Protein AF-A0A3C0SMV5-F1 (afdb_monomer)

Radius of gyration: 30.2 Å; Cα contacts (8 Å, |Δi|>4): 45; chains: 1; bounding box: 57×31×96 Å

Sequence (116 aa):
MDAAKLPVSPVSPNKKLNVLIGFFLGAMASIGLSFMIEFLDRTIKTEEDVERHLDMTVVGIILKQNSHNPKLITLQYPKSPISEAYRTLRTNIEFSSSDKEIQTIAVTSSNPGEGN

Secondary structure (DSSP, 8-state):
-PPPPPPSS--S--HHHHHHHHHHHHHHHHHHHHHHHHHH-----SHHHHHHHH--------PPP--SS---HHHH-TTSHHHHHHHHHHHHHHHH-SSS---------SSTTS--

Structure (mmCIF, N/CA/C/O backbone):
data_AF-A0A3C0SMV5-F1
#
_entry.id   AF-A0A3C0SMV5-F1
#
loop_
_atom_site.group_PDB
_atom_site.id
_atom_site.type_symbol
_atom_site.label_atom_id
_atom_site.label_alt_id
_atom_site.label_comp_id
_atom_site.label_asym_id
_atom_site.label_entity_id
_atom_site.label_seq_id
_atom_site.pdbx_PDB_ins_code
_atom_site.Cartn_x
_atom_site.Cartn_y
_atom_site.Cartn_z
_atom_site.occupancy
_atom_site.B_iso_or_equiv
_atom_site.auth_seq_id
_atom_site.auth_comp_id
_atom_site.auth_asym_id
_atom_site.auth_atom_id
_atom_site.pdbx_PDB_model_num
ATOM 1 N N . MET A 1 1 ? 31.260 -1.034 -72.536 1.00 52.50 1 MET A N 1
ATOM 2 C CA . MET A 1 1 ? 30.596 -1.809 -71.470 1.00 52.50 1 MET A CA 1
ATOM 3 C C . MET A 1 1 ? 31.455 -1.648 -70.228 1.00 52.50 1 MET A C 1
ATOM 5 O O . MET A 1 1 ? 32.460 -2.338 -70.125 1.00 52.50 1 MET A O 1
ATOM 9 N N . ASP A 1 2 ? 31.147 -0.678 -69.366 1.00 62.00 2 ASP A N 1
ATOM 10 C CA . ASP A 1 2 ? 31.863 -0.516 -68.093 1.00 62.00 2 ASP A CA 1
ATOM 11 C C . ASP A 1 2 ? 31.355 -1.548 -67.086 1.00 62.00 2 ASP A C 1
ATOM 13 O O . ASP A 1 2 ? 30.150 -1.683 -66.866 1.00 62.00 2 ASP A O 1
ATOM 17 N N . ALA A 1 3 ? 32.279 -2.313 -66.508 1.00 70.69 3 ALA A N 1
ATOM 18 C CA . ALA A 1 3 ? 31.966 -3.356 -65.543 1.00 70.69 3 ALA A CA 1
ATOM 19 C C . ALA A 1 3 ? 31.656 -2.751 -64.165 1.00 70.69 3 ALA A C 1
ATOM 21 O O . ALA A 1 3 ? 32.402 -1.914 -63.650 1.00 70.69 3 ALA A O 1
ATOM 22 N N . ALA A 1 4 ? 30.566 -3.208 -63.545 1.00 69.38 4 ALA A N 1
ATOM 23 C CA . ALA A 1 4 ? 30.179 -2.799 -62.202 1.00 69.38 4 ALA A CA 1
ATOM 24 C C . ALA A 1 4 ? 31.230 -3.250 -61.172 1.00 69.38 4 ALA A C 1
ATOM 26 O O . ALA A 1 4 ? 31.554 -4.435 -61.070 1.00 69.38 4 ALA A O 1
ATOM 27 N N . LYS A 1 5 ? 31.755 -2.304 -60.386 1.00 74.94 5 LYS A N 1
ATOM 28 C CA . LYS A 1 5 ? 32.638 -2.611 -59.254 1.00 74.94 5 LYS A CA 1
ATOM 29 C C . LYS A 1 5 ? 31.819 -3.193 -58.104 1.00 74.94 5 LYS A C 1
ATOM 31 O O . LYS A 1 5 ? 30.870 -2.566 -57.638 1.00 74.94 5 LYS A O 1
ATOM 36 N N . LEU A 1 6 ? 32.215 -4.376 -57.637 1.00 71.00 6 LEU A N 1
ATOM 37 C CA . LEU A 1 6 ? 31.622 -5.013 -56.464 1.00 71.00 6 LEU A CA 1
ATOM 38 C C . LEU A 1 6 ? 31.974 -4.221 -55.190 1.00 71.00 6 LEU A C 1
ATOM 40 O O . LEU A 1 6 ? 33.123 -3.793 -55.037 1.00 71.00 6 LEU A O 1
ATOM 44 N N . PRO A 1 7 ? 31.016 -4.022 -54.268 1.00 69.81 7 PRO A N 1
ATOM 45 C CA . PRO A 1 7 ? 31.278 -3.347 -53.006 1.00 69.81 7 PRO A CA 1
ATOM 46 C C . PRO A 1 7 ? 32.194 -4.207 -52.122 1.00 69.81 7 PRO A C 1
ATOM 48 O O . PRO A 1 7 ? 31.900 -5.364 -51.834 1.00 69.81 7 PRO A O 1
ATOM 51 N N . VAL A 1 8 ? 33.313 -3.625 -51.684 1.00 74.25 8 VAL A N 1
ATOM 52 C CA . VAL A 1 8 ? 34.348 -4.271 -50.847 1.00 74.25 8 VAL A CA 1
ATOM 53 C C . VAL A 1 8 ? 33.958 -4.402 -49.370 1.00 74.25 8 VAL A C 1
ATOM 55 O O . VAL A 1 8 ? 34.639 -5.084 -48.608 1.00 74.25 8 VAL A O 1
ATOM 58 N N . SER A 1 9 ? 32.854 -3.786 -48.952 1.00 68.31 9 SER A N 1
ATOM 59 C CA . SER A 1 9 ? 32.303 -3.925 -47.608 1.00 68.31 9 SER A CA 1
ATOM 60 C C . SER A 1 9 ? 30.770 -3.924 -47.640 1.00 68.31 9 SER A C 1
ATOM 62 O O . SER A 1 9 ? 30.168 -3.328 -48.539 1.00 68.31 9 SER A O 1
ATOM 64 N N . PRO A 1 10 ? 30.108 -4.604 -46.684 1.00 67.75 10 PRO A N 1
ATOM 65 C CA . PRO A 1 10 ? 28.652 -4.652 -46.638 1.00 67.75 10 PRO A CA 1
ATOM 66 C C . PRO A 1 10 ? 28.069 -3.254 -46.389 1.00 67.75 10 PRO A C 1
ATOM 68 O O . PRO A 1 10 ? 28.342 -2.641 -45.361 1.00 67.75 10 PRO A O 1
ATOM 71 N N . VAL A 1 11 ? 27.224 -2.773 -47.305 1.00 69.88 11 VAL A N 1
ATOM 72 C CA . VAL A 1 11 ? 26.485 -1.498 -47.174 1.00 69.88 11 VAL A CA 1
ATOM 73 C C . VAL A 1 11 ? 25.373 -1.587 -46.110 1.00 69.88 11 VAL A C 1
ATOM 75 O O . VAL A 1 11 ? 24.899 -0.571 -45.606 1.00 69.88 11 VAL A O 1
ATOM 78 N N . SER A 1 12 ? 24.977 -2.801 -45.712 1.00 65.38 12 SER A N 1
ATOM 79 C CA . SER A 1 12 ? 23.910 -3.058 -44.736 1.00 65.38 12 SER A CA 1
ATOM 80 C C . SER A 1 12 ? 24.097 -4.410 -44.024 1.00 65.38 12 SER A C 1
ATOM 82 O O . SER A 1 12 ? 24.578 -5.340 -44.673 1.00 65.38 12 SER A O 1
ATOM 84 N N . PRO A 1 13 ? 23.648 -4.609 -42.764 1.00 70.25 13 PRO A N 1
ATOM 85 C CA . PRO A 1 13 ? 23.134 -3.636 -41.798 1.00 70.25 13 PRO A CA 1
ATOM 86 C C . PRO A 1 13 ? 24.190 -3.197 -40.762 1.00 70.25 13 PRO A C 1
ATOM 88 O O . PRO A 1 13 ? 25.079 -3.964 -40.378 1.00 70.25 13 PRO A O 1
ATOM 91 N N . ASN A 1 14 ? 24.030 -1.985 -40.219 1.00 84.06 14 ASN A N 1
ATOM 92 C CA . ASN A 1 14 ? 24.837 -1.478 -39.106 1.00 84.06 14 ASN A CA 1
ATOM 93 C C . ASN A 1 14 ? 24.421 -2.143 -37.786 1.00 84.06 14 ASN A C 1
ATOM 95 O O . ASN A 1 14 ? 23.673 -1.577 -36.994 1.00 84.06 14 ASN A O 1
ATOM 99 N N . LYS A 1 15 ? 24.926 -3.356 -37.532 1.00 87.44 15 LYS A N 1
ATOM 100 C CA . LYS A 1 15 ? 24.559 -4.173 -36.358 1.00 87.44 15 LYS A CA 1
ATOM 101 C C . LYS A 1 15 ? 24.675 -3.410 -35.033 1.00 87.44 15 LYS A C 1
ATOM 103 O O . LYS A 1 15 ? 23.767 -3.489 -34.218 1.00 87.44 15 LYS A O 1
ATOM 108 N N . LYS A 1 16 ? 25.743 -2.624 -34.840 1.00 89.19 16 LYS A N 1
ATOM 109 C CA . LYS A 1 16 ? 25.937 -1.794 -33.635 1.00 89.19 16 LYS A CA 1
ATOM 110 C C . LYS A 1 16 ? 24.821 -0.762 -33.455 1.00 89.19 16 LYS A C 1
ATOM 112 O O . LYS A 1 16 ? 24.309 -0.611 -32.354 1.00 89.19 16 LYS A O 1
ATOM 117 N N . LEU A 1 17 ? 24.432 -0.092 -34.541 1.00 90.31 17 LEU A N 1
ATOM 118 C CA . LEU A 1 17 ? 23.359 0.899 -34.527 1.00 90.31 17 LEU A CA 1
ATOM 119 C C . LEU A 1 17 ? 22.010 0.236 -34.233 1.00 90.31 17 LEU A C 1
ATOM 121 O O . LEU A 1 17 ? 21.274 0.715 -33.382 1.00 90.31 17 LEU A O 1
ATOM 125 N N . ASN A 1 18 ? 21.719 -0.901 -34.865 1.00 92.50 18 ASN A N 1
ATOM 126 C CA . ASN A 1 18 ? 20.469 -1.628 -34.637 1.00 92.50 18 ASN A CA 1
ATOM 127 C C . ASN A 1 18 ? 20.361 -2.147 -33.196 1.00 92.50 18 ASN A C 1
ATOM 129 O O . ASN A 1 18 ? 19.294 -2.065 -32.597 1.00 92.50 18 ASN A O 1
ATOM 133 N N . VAL A 1 19 ? 21.465 -2.642 -32.627 1.00 95.62 19 VAL A N 1
ATOM 134 C CA . VAL A 1 19 ? 21.526 -3.056 -31.216 1.00 95.62 19 VAL A CA 1
ATOM 135 C C . VAL A 1 19 ? 21.300 -1.860 -30.291 1.00 95.62 19 VAL A C 1
ATOM 137 O O . VAL A 1 19 ? 20.526 -1.969 -29.345 1.00 95.62 19 VAL A O 1
ATOM 140 N N . LEU A 1 20 ? 21.917 -0.711 -30.582 1.00 96.94 20 LEU A N 1
ATOM 141 C CA . LEU A 1 20 ? 21.747 0.503 -29.783 1.00 96.94 20 LEU A CA 1
ATOM 142 C C . LEU A 1 20 ? 20.299 1.014 -29.830 1.00 96.94 20 LEU A C 1
ATOM 144 O O . LEU A 1 20 ? 19.720 1.325 -28.794 1.00 96.94 20 LEU A O 1
ATOM 148 N N . ILE A 1 21 ? 19.693 1.036 -31.019 1.00 95.88 21 ILE A N 1
ATOM 149 C CA . ILE A 1 21 ? 18.285 1.402 -31.208 1.00 95.88 21 ILE A CA 1
ATOM 150 C C . ILE A 1 21 ? 17.376 0.442 -30.435 1.00 95.88 21 ILE A C 1
ATOM 152 O O . ILE A 1 21 ? 16.498 0.894 -29.705 1.00 95.88 21 ILE A O 1
ATOM 156 N N . GLY A 1 22 ? 17.607 -0.869 -30.543 1.00 96.94 22 GLY A N 1
ATOM 157 C CA . GLY A 1 22 ? 16.837 -1.873 -29.809 1.00 96.94 22 GLY A CA 1
ATOM 158 C C . GLY A 1 22 ? 16.941 -1.707 -28.292 1.00 96.94 22 GLY A C 1
ATOM 159 O O . GLY A 1 22 ? 15.931 -1.801 -27.600 1.00 96.94 22 GLY A O 1
ATOM 160 N N . PHE A 1 23 ? 18.134 -1.392 -27.779 1.00 97.56 23 PHE A N 1
ATOM 161 C CA . PHE A 1 23 ? 18.350 -1.131 -26.356 1.00 97.56 23 PHE A CA 1
ATOM 162 C C . PHE A 1 23 ? 17.524 0.063 -25.862 1.00 97.56 23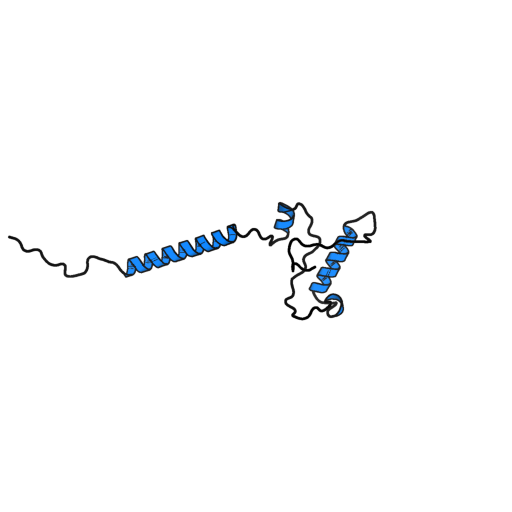 PHE A C 1
ATOM 164 O O . PHE A 1 23 ? 16.776 -0.068 -24.894 1.00 97.56 23 PHE A O 1
ATOM 171 N N . PHE A 1 24 ? 17.607 1.209 -26.544 1.00 98.12 24 PHE A N 1
ATOM 172 C CA . PHE A 1 24 ? 16.869 2.405 -26.134 1.00 98.12 24 PHE A CA 1
ATOM 173 C C . PHE A 1 24 ? 15.357 2.249 -26.299 1.00 98.12 24 PHE A C 1
ATOM 175 O O . PHE A 1 24 ? 14.613 2.628 -25.398 1.00 98.12 24 PHE A O 1
ATOM 182 N N . LEU A 1 25 ? 14.894 1.641 -27.396 1.00 97.94 25 LEU A N 1
ATOM 183 C CA . LEU A 1 25 ? 13.471 1.353 -27.592 1.00 97.94 25 LEU A CA 1
ATOM 184 C C . LEU A 1 25 ? 12.932 0.412 -26.511 1.00 97.94 25 LEU A C 1
ATOM 186 O O . LEU A 1 25 ? 11.864 0.668 -25.962 1.00 97.94 25 LEU A O 1
ATOM 190 N N . GLY A 1 26 ? 13.680 -0.639 -26.166 1.00 98.00 26 GLY A N 1
ATOM 191 C CA . GLY A 1 26 ? 13.311 -1.554 -25.089 1.00 98.00 26 GLY A CA 1
ATOM 192 C C . GLY A 1 26 ? 13.256 -0.861 -23.727 1.00 98.00 26 GLY A C 1
ATOM 193 O O . GLY A 1 26 ? 12.300 -1.055 -22.981 1.00 98.00 26 GLY A O 1
ATOM 194 N N . ALA A 1 27 ? 14.233 -0.003 -23.418 1.00 98.25 27 ALA A N 1
ATOM 195 C CA . ALA A 1 27 ? 14.245 0.767 -22.176 1.00 98.25 27 ALA A CA 1
ATOM 196 C C . ALA A 1 27 ? 13.054 1.734 -22.090 1.00 98.25 27 ALA A C 1
ATOM 198 O O . ALA A 1 27 ? 12.357 1.759 -21.077 1.00 98.25 27 ALA A O 1
ATOM 199 N N . MET A 1 28 ? 12.772 2.479 -23.164 1.00 98.12 28 MET A N 1
ATOM 200 C CA . MET A 1 28 ? 11.616 3.379 -23.226 1.00 98.12 28 MET A CA 1
ATOM 201 C C . MET A 1 28 ? 10.295 2.618 -23.080 1.00 98.12 28 MET A C 1
ATOM 203 O O . MET A 1 28 ? 9.432 3.040 -22.313 1.00 98.12 28 MET A O 1
ATOM 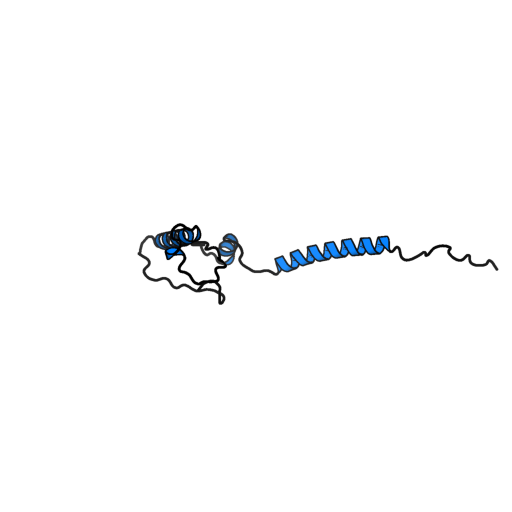207 N N . ALA A 1 29 ? 10.150 1.481 -23.767 1.00 97.75 29 ALA A N 1
ATOM 208 C CA . ALA A 1 29 ? 8.964 0.639 -23.659 1.00 97.75 29 ALA A CA 1
ATOM 209 C C . ALA A 1 29 ? 8.794 0.066 -22.244 1.00 97.75 29 ALA A C 1
ATOM 211 O O . ALA A 1 29 ? 7.682 0.062 -21.728 1.00 97.75 29 ALA A O 1
ATOM 212 N N . SER A 1 30 ? 9.881 -0.364 -21.595 1.00 97.75 30 SER A N 1
ATOM 213 C CA . SER A 1 30 ? 9.863 -0.884 -20.221 1.00 97.75 30 SER A CA 1
ATOM 214 C C . SER A 1 30 ? 9.421 0.176 -19.211 1.00 97.75 30 SER A C 1
ATOM 216 O O . SER A 1 30 ? 8.507 -0.060 -18.424 1.00 97.75 30 SER A O 1
ATOM 218 N N . ILE A 1 31 ? 10.003 1.378 -19.283 1.00 97.62 31 ILE A N 1
ATOM 219 C CA . ILE A 1 31 ? 9.612 2.509 -18.430 1.00 97.62 31 ILE A CA 1
ATOM 220 C C . ILE A 1 31 ? 8.135 2.851 -18.657 1.00 97.62 31 ILE A C 1
ATOM 222 O O . ILE A 1 31 ? 7.370 2.950 -17.699 1.00 97.62 31 ILE A O 1
ATOM 226 N N . GLY A 1 32 ? 7.718 2.971 -19.922 1.00 97.00 32 GLY A N 1
ATOM 227 C CA . GLY A 1 32 ? 6.326 3.242 -20.276 1.00 97.00 32 GLY A CA 1
ATOM 228 C C . GLY A 1 32 ? 5.365 2.176 -19.750 1.00 97.00 32 GLY A C 1
ATOM 229 O O . GLY A 1 32 ? 4.318 2.512 -19.204 1.00 97.00 32 GLY A O 1
ATOM 230 N N . LEU A 1 33 ? 5.733 0.897 -19.852 1.00 96.75 33 LEU A N 1
ATOM 231 C CA . LEU A 1 33 ? 4.920 -0.208 -19.356 1.00 96.75 33 LEU A CA 1
ATOM 232 C C . LEU A 1 33 ? 4.839 -0.220 -17.824 1.00 96.75 33 LEU A C 1
ATOM 234 O O . LEU A 1 33 ? 3.768 -0.483 -17.289 1.00 96.75 33 LEU A O 1
ATOM 238 N N . SER A 1 34 ? 5.925 0.111 -17.120 1.00 95.88 34 SER A N 1
ATOM 239 C CA . SER A 1 34 ? 5.922 0.228 -15.656 1.00 95.88 34 SER A CA 1
ATOM 240 C C . SER A 1 34 ? 4.927 1.289 -15.188 1.00 95.88 34 SER A C 1
ATOM 242 O O . SER A 1 34 ? 4.128 1.024 -14.296 1.00 95.88 34 SER A O 1
ATOM 244 N N . PHE A 1 35 ? 4.933 2.467 -15.821 1.00 94.56 35 PHE A N 1
ATOM 245 C CA . PHE A 1 35 ? 3.961 3.519 -15.519 1.00 94.56 35 PHE A CA 1
ATOM 246 C C . PHE A 1 35 ? 2.540 3.141 -15.936 1.00 94.56 35 PHE A C 1
ATOM 248 O O . PHE A 1 35 ? 1.598 3.475 -15.229 1.00 94.56 35 PHE A O 1
ATOM 255 N N . MET A 1 36 ? 2.368 2.434 -17.056 1.00 94.12 36 MET A N 1
ATOM 256 C CA . MET A 1 36 ? 1.058 1.942 -17.486 1.00 94.12 36 MET A CA 1
ATOM 257 C C . MET A 1 36 ? 0.466 0.980 -16.451 1.00 94.12 36 MET A C 1
ATOM 259 O O . MET A 1 36 ? -0.685 1.137 -16.066 1.00 94.12 36 MET A O 1
ATOM 263 N N . ILE A 1 37 ? 1.249 0.009 -15.973 1.00 92.25 37 ILE A N 1
ATOM 264 C CA . ILE A 1 37 ? 0.807 -0.930 -14.936 1.00 92.25 37 ILE A CA 1
ATOM 265 C C . ILE A 1 37 ? 0.448 -0.176 -13.652 1.00 92.25 37 ILE A C 1
ATOM 267 O O . ILE A 1 37 ? -0.620 -0.425 -13.103 1.00 92.25 37 ILE A O 1
ATOM 271 N N . GLU A 1 38 ? 1.279 0.776 -13.219 1.00 85.31 38 GLU A N 1
ATOM 272 C CA . GLU A 1 38 ? 0.985 1.600 -12.038 1.00 85.31 38 GLU A CA 1
ATOM 273 C C . GLU A 1 38 ? -0.289 2.442 -12.226 1.00 85.31 38 GLU A C 1
ATOM 275 O O . GLU A 1 38 ? -1.087 2.559 -11.308 1.00 85.31 38 GLU A O 1
ATOM 280 N N . PHE A 1 39 ? -0.540 2.980 -13.423 1.00 84.38 39 PHE A N 1
ATOM 281 C CA . PHE A 1 39 ? -1.769 3.724 -13.723 1.00 84.38 39 PHE A CA 1
ATOM 282 C C . PHE A 1 39 ? -3.024 2.837 -13.716 1.00 84.38 39 PHE A C 1
ATOM 284 O O . PHE A 1 39 ? -4.121 3.304 -13.406 1.00 84.38 39 PHE A O 1
ATOM 291 N N . LEU A 1 40 ? -2.885 1.559 -14.082 1.00 86.38 40 LEU A N 1
ATOM 292 C CA . LEU A 1 40 ? -3.977 0.586 -14.020 1.00 86.38 40 LEU A CA 1
ATOM 293 C C . LEU A 1 40 ? -4.221 0.066 -12.594 1.00 86.38 40 LEU A C 1
ATOM 295 O O . LEU A 1 40 ? -5.280 -0.516 -12.346 1.00 86.38 40 LEU A O 1
ATOM 299 N N . ASP A 1 41 ? -3.287 0.276 -11.666 1.00 77.88 41 ASP A N 1
ATOM 300 C CA . ASP A 1 41 ? -3.431 -0.107 -10.267 1.00 77.88 41 ASP A CA 1
ATOM 301 C C . ASP A 1 41 ? -4.353 0.881 -9.531 1.00 77.88 41 ASP A C 1
ATOM 303 O O . ASP A 1 41 ? -4.017 2.039 -9.296 1.00 77.88 41 ASP A O 1
ATOM 307 N N . ARG A 1 42 ? -5.554 0.415 -9.171 1.00 68.44 42 ARG A N 1
ATOM 308 C CA . ARG A 1 42 ? -6.567 1.175 -8.414 1.00 68.44 42 ARG A CA 1
ATOM 309 C C . ARG A 1 42 ? -6.612 0.768 -6.941 1.00 68.44 42 ARG A C 1
ATOM 311 O O . ARG A 1 42 ? -7.675 0.791 -6.325 1.00 68.44 42 ARG A O 1
ATOM 318 N N . THR A 1 43 ? -5.494 0.320 -6.387 1.00 72.88 43 THR A N 1
ATOM 319 C CA . THR A 1 43 ? -5.418 -0.025 -4.966 1.00 72.88 43 THR A CA 1
ATOM 320 C C . THR A 1 43 ? -5.299 1.249 -4.127 1.00 72.88 43 THR A C 1
ATOM 322 O O . THR A 1 43 ? -4.511 2.133 -4.451 1.00 72.88 43 THR A O 1
ATOM 325 N N . ILE A 1 44 ? -6.057 1.339 -3.032 1.00 70.25 44 ILE A N 1
ATOM 326 C CA . ILE A 1 44 ? -5.886 2.387 -2.016 1.00 70.25 44 ILE A CA 1
ATOM 327 C C . ILE A 1 44 ? -4.611 2.060 -1.235 1.00 70.25 44 ILE A C 1
ATOM 329 O O . ILE A 1 44 ? -4.551 1.033 -0.557 1.00 70.25 44 ILE A O 1
ATOM 333 N N . LYS A 1 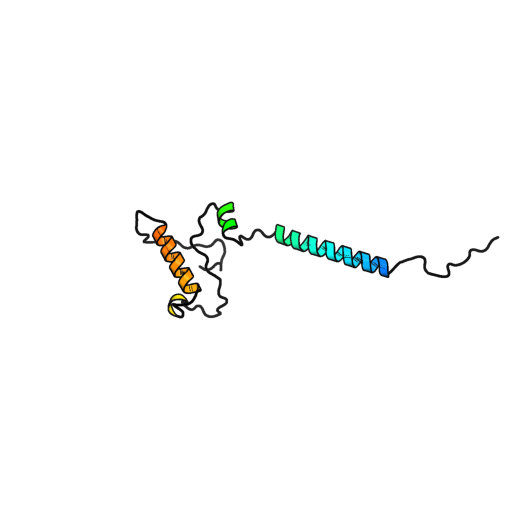45 ? -3.575 2.894 -1.363 1.00 71.06 45 LYS A N 1
ATOM 334 C CA . LYS A 1 45 ? -2.254 2.634 -0.762 1.00 71.06 45 LYS A CA 1
ATOM 335 C C . LYS A 1 45 ? -1.949 3.567 0.408 1.00 71.06 45 LYS A C 1
ATOM 337 O O . LYS A 1 45 ? -1.082 3.244 1.219 1.00 71.06 45 LYS A O 1
ATOM 342 N N . THR A 1 46 ? -2.640 4.702 0.491 1.00 73.44 46 THR A N 1
ATOM 343 C CA . THR A 1 46 ? -2.380 5.763 1.473 1.00 73.44 46 THR A CA 1
ATOM 344 C C . THR A 1 46 ? -3.649 6.201 2.207 1.00 73.44 46 THR A C 1
ATOM 346 O O . THR A 1 46 ? -4.762 5.934 1.751 1.00 73.44 46 THR A O 1
ATOM 349 N N . GLU A 1 47 ? -3.488 6.865 3.355 1.00 70.00 47 GLU A N 1
ATOM 350 C CA . GLU A 1 47 ? -4.611 7.452 4.103 1.00 70.00 47 GLU A CA 1
ATOM 351 C C . GLU A 1 47 ? -5.324 8.513 3.260 1.00 70.00 47 GLU A C 1
ATOM 353 O O . GLU A 1 47 ? -6.552 8.533 3.192 1.00 70.00 47 GLU A O 1
ATOM 358 N N . GLU A 1 48 ? -4.564 9.327 2.523 1.00 71.44 48 GLU A N 1
ATOM 359 C CA . GLU A 1 48 ? -5.125 10.341 1.637 1.00 71.44 48 GLU A CA 1
ATOM 360 C C . GLU A 1 48 ? -5.971 9.742 0.505 1.00 71.44 48 GLU A C 1
ATOM 362 O O . GLU A 1 48 ? -6.910 10.389 0.038 1.00 71.44 48 GLU A O 1
ATOM 367 N N . ASP A 1 49 ? -5.664 8.521 0.052 1.00 73.31 49 ASP A N 1
ATOM 368 C CA . ASP A 1 49 ? -6.479 7.825 -0.948 1.00 73.31 49 ASP A CA 1
ATOM 369 C C . ASP A 1 49 ? -7.846 7.423 -0.374 1.00 73.31 49 ASP A C 1
ATOM 371 O O . ASP A 1 49 ? -8.842 7.505 -1.097 1.00 73.31 49 ASP A O 1
ATOM 375 N N . VAL A 1 50 ? -7.909 7.028 0.907 1.00 78.00 50 VAL A N 1
ATOM 376 C CA . VAL A 1 50 ? -9.168 6.730 1.618 1.00 78.00 50 VAL A CA 1
ATOM 377 C C . VAL A 1 50 ? -10.006 7.996 1.722 1.00 78.00 50 VAL A C 1
ATOM 379 O O . VAL A 1 50 ? -11.160 8.002 1.298 1.00 78.00 50 VAL A O 1
ATOM 382 N N . GLU A 1 51 ? -9.421 9.083 2.222 1.00 76.38 51 GLU A N 1
ATOM 383 C CA . GLU A 1 51 ? -10.147 10.337 2.429 1.00 76.38 51 GLU A CA 1
ATOM 384 C C . GLU A 1 51 ? -10.679 10.911 1.110 1.00 76.38 51 GLU A C 1
ATOM 386 O O . GLU A 1 51 ? -11.852 11.263 1.017 1.00 76.38 51 GLU A O 1
ATOM 391 N N . ARG A 1 52 ? -9.863 10.939 0.046 1.00 74.25 52 ARG A N 1
ATOM 392 C CA . ARG A 1 52 ? -10.272 11.527 -1.243 1.00 74.25 52 ARG A CA 1
ATOM 393 C C . ARG A 1 52 ? -11.342 10.734 -1.985 1.00 74.25 52 ARG A C 1
ATOM 395 O O . ARG A 1 52 ? -12.111 11.338 -2.730 1.00 74.25 52 ARG A O 1
ATOM 402 N N . HIS A 1 53 ? -11.356 9.407 -1.859 1.00 78.06 53 HIS A N 1
ATOM 403 C CA . HIS A 1 53 ? -12.269 8.559 -2.634 1.00 78.06 53 HIS A CA 1
ATOM 404 C C . HIS A 1 53 ? -13.497 8.108 -1.845 1.00 78.06 53 HIS A C 1
ATOM 406 O O . HIS A 1 53 ? -14.515 7.795 -2.461 1.00 78.06 53 HIS A O 1
ATOM 412 N N . LEU A 1 54 ? -13.403 8.048 -0.515 1.00 80.25 54 LEU A N 1
ATOM 413 C CA . LEU A 1 54 ? -14.452 7.504 0.346 1.00 80.25 54 LEU A CA 1
ATOM 414 C C . LEU A 1 54 ? -15.044 8.541 1.307 1.00 80.25 54 LEU A C 1
ATOM 416 O O . LEU A 1 54 ? -16.082 8.251 1.890 1.00 80.25 54 LEU A O 1
ATOM 420 N N . ASP A 1 55 ? -14.435 9.726 1.455 1.00 78.94 55 ASP A N 1
ATOM 421 C CA . ASP A 1 55 ? -14.862 10.776 2.402 1.00 78.94 55 ASP A CA 1
ATOM 422 C C . ASP A 1 55 ? -14.979 10.252 3.849 1.00 78.94 55 ASP A C 1
ATOM 424 O O . ASP A 1 55 ? -15.832 10.651 4.641 1.00 78.94 55 ASP A O 1
ATOM 428 N N . MET A 1 56 ? -14.127 9.279 4.186 1.00 80.00 56 MET A N 1
ATOM 429 C CA . MET A 1 56 ? -14.092 8.615 5.486 1.00 80.00 56 MET A CA 1
ATOM 430 C C . MET A 1 56 ? -12.822 8.991 6.238 1.00 80.00 56 MET A C 1
ATOM 432 O O . MET A 1 56 ? -11.727 8.943 5.682 1.00 80.00 56 MET A O 1
ATOM 436 N N . THR A 1 57 ? -12.961 9.283 7.530 1.00 78.62 57 THR A N 1
ATOM 437 C CA . THR A 1 57 ? -11.817 9.492 8.421 1.00 78.62 57 THR A CA 1
ATOM 438 C C . THR A 1 57 ? -11.121 8.169 8.716 1.00 78.62 57 THR A C 1
ATOM 440 O O . THR A 1 57 ? -11.749 7.200 9.156 1.00 78.62 57 THR A O 1
ATOM 443 N N . VAL A 1 58 ? -9.803 8.137 8.538 1.00 82.38 58 VAL A N 1
ATOM 444 C CA . VAL A 1 58 ? -8.986 6.995 8.949 1.00 82.38 58 VAL A CA 1
ATOM 445 C C . VAL A 1 58 ? -8.860 6.990 10.474 1.00 82.38 58 VAL A C 1
ATOM 447 O O . VAL A 1 58 ? -8.268 7.881 11.075 1.00 82.38 58 VAL A O 1
ATOM 450 N N . VAL A 1 59 ? -9.422 5.967 11.124 1.00 84.38 59 VAL A N 1
ATOM 451 C CA . VAL A 1 59 ? -9.383 5.824 12.595 1.00 84.38 59 VAL A CA 1
ATOM 452 C C . VAL A 1 59 ? -8.103 5.151 13.109 1.00 84.38 59 VAL A C 1
ATOM 454 O O . VAL A 1 59 ? -7.817 5.202 14.307 1.00 84.38 59 VAL A O 1
ATOM 457 N N . GLY A 1 60 ? -7.308 4.546 12.223 1.00 83.88 60 GLY A N 1
ATOM 458 C CA . GLY A 1 60 ? -5.975 4.031 12.535 1.00 83.88 60 GLY A CA 1
ATOM 459 C C . GLY A 1 60 ? -5.383 3.137 11.442 1.00 83.88 60 GLY A C 1
ATOM 460 O O . GLY A 1 60 ? -6.114 2.498 10.689 1.00 83.88 60 GLY A O 1
ATOM 461 N N . ILE A 1 61 ? -4.049 3.051 11.402 1.00 84.69 61 ILE A N 1
ATOM 462 C CA . ILE A 1 61 ? -3.291 2.125 10.545 1.00 84.69 61 ILE A CA 1
ATOM 463 C C . ILE A 1 61 ? -2.746 0.975 11.389 1.00 84.69 61 ILE A C 1
ATOM 465 O O . ILE A 1 61 ? -2.070 1.192 12.396 1.00 84.69 61 ILE A O 1
ATOM 469 N N . ILE A 1 62 ? -2.949 -0.259 10.925 1.00 85.75 62 ILE A N 1
ATOM 470 C CA . ILE A 1 62 ? -2.333 -1.452 11.510 1.00 85.75 62 ILE A CA 1
ATOM 471 C C . ILE A 1 62 ? -1.427 -2.100 10.463 1.00 85.75 62 ILE A C 1
ATOM 473 O O . ILE A 1 62 ? -1.878 -2.544 9.410 1.00 85.75 62 ILE A O 1
ATOM 477 N N . LEU A 1 63 ? -0.129 -2.177 10.760 1.00 78.69 63 LEU A N 1
ATOM 478 C CA . LEU A 1 63 ? 0.839 -2.814 9.871 1.00 78.69 63 LEU A CA 1
ATOM 479 C C . LEU A 1 63 ? 0.631 -4.332 9.844 1.00 78.69 63 LEU A C 1
ATOM 481 O O . LEU A 1 63 ? 0.616 -4.994 10.886 1.00 78.69 63 LEU A O 1
ATOM 485 N N . LYS A 1 64 ? 0.532 -4.898 8.637 1.00 75.50 64 LYS A N 1
ATOM 486 C CA . LYS A 1 64 ? 0.435 -6.346 8.446 1.00 75.50 64 LYS A CA 1
ATOM 487 C C . LYS A 1 64 ? 1.731 -7.023 8.889 1.00 75.50 64 LYS A C 1
ATOM 489 O O . LYS A 1 64 ? 2.793 -6.808 8.307 1.00 75.50 64 LYS A O 1
ATOM 494 N N . GLN A 1 65 ? 1.635 -7.888 9.894 1.00 70.56 65 GLN A N 1
ATOM 495 C CA . GLN A 1 65 ? 2.751 -8.718 10.330 1.00 70.56 65 GLN A CA 1
ATOM 496 C C . GLN A 1 65 ? 2.681 -10.086 9.648 1.00 70.56 65 GLN A C 1
ATOM 498 O O . GLN A 1 65 ? 1.713 -10.825 9.816 1.00 70.56 65 GLN A O 1
ATOM 503 N N . ASN A 1 66 ? 3.746 -10.466 8.939 1.00 64.62 66 ASN A N 1
ATOM 504 C CA . ASN A 1 66 ? 3.908 -11.810 8.377 1.00 64.62 66 ASN A CA 1
ATOM 505 C C . ASN A 1 66 ? 4.303 -12.812 9.478 1.00 64.62 66 ASN A C 1
ATOM 507 O O . ASN A 1 66 ? 5.402 -13.361 9.484 1.00 64.62 66 ASN A O 1
ATOM 511 N N . SER A 1 67 ? 3.423 -13.019 10.457 1.00 61.84 67 SER A N 1
ATOM 512 C CA . SER A 1 67 ? 3.591 -14.052 11.479 1.00 61.84 67 SER A CA 1
ATOM 513 C C . SER A 1 67 ? 2.794 -15.288 11.078 1.00 61.84 67 SER A C 1
ATOM 515 O O . SER A 1 67 ? 1.574 -15.234 10.978 1.00 61.84 67 SER A O 1
ATOM 517 N N . HIS A 1 68 ? 3.474 -16.423 10.900 1.00 58.19 68 HIS A N 1
ATOM 518 C CA . HIS A 1 68 ? 2.853 -17.719 10.575 1.00 58.19 68 HIS A CA 1
ATOM 519 C C . HIS A 1 68 ? 2.062 -18.341 11.741 1.00 58.19 68 HIS A C 1
ATOM 521 O O . HIS A 1 68 ? 1.549 -19.447 11.620 1.00 58.19 68 HIS A O 1
ATOM 527 N N . ASN A 1 69 ? 1.974 -17.655 12.883 1.00 58.69 69 ASN A N 1
ATOM 528 C CA . ASN A 1 69 ? 1.193 -18.096 14.029 1.00 58.69 69 ASN A CA 1
ATOM 529 C C . ASN A 1 69 ? 0.161 -17.019 14.390 1.00 58.69 69 ASN A C 1
ATOM 531 O O . ASN A 1 69 ? 0.582 -15.902 14.722 1.00 58.69 69 ASN A O 1
ATOM 535 N N . PRO A 1 70 ? -1.151 -17.339 14.375 1.00 58.78 70 PRO A N 1
ATOM 536 C CA . PRO A 1 70 ? -2.205 -16.435 14.815 1.00 58.78 70 PRO A CA 1
ATOM 537 C C . PRO A 1 70 ? -2.101 -16.294 16.332 1.00 58.78 70 PRO A C 1
ATOM 539 O O . PRO A 1 70 ? -2.617 -17.092 17.112 1.00 58.78 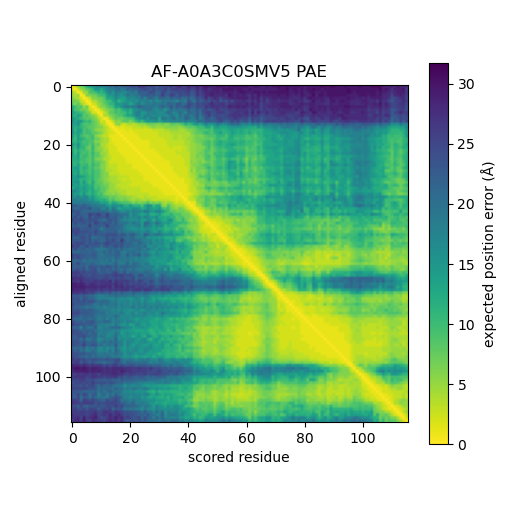70 PRO A O 1
ATOM 542 N N . LYS A 1 71 ? -1.323 -15.310 16.762 1.00 67.25 71 LYS A N 1
ATOM 543 C CA . LYS A 1 71 ? -1.059 -15.021 18.165 1.00 67.25 71 LYS A CA 1
ATOM 544 C C . LYS A 1 71 ? -1.686 -13.681 18.488 1.00 67.25 71 LYS A C 1
ATOM 546 O O . LYS A 1 71 ? -1.485 -12.719 17.751 1.00 67.25 71 LYS A O 1
ATOM 551 N N . LEU A 1 72 ? -2.415 -13.617 19.601 1.00 81.19 72 LEU A N 1
ATOM 552 C CA . LEU A 1 72 ? -2.990 -12.372 20.099 1.00 81.19 72 LEU A CA 1
ATOM 553 C C . LEU A 1 72 ? -1.847 -11.422 20.493 1.00 81.19 72 LEU A C 1
ATOM 555 O O . LEU A 1 72 ? -1.266 -11.538 21.575 1.00 81.19 72 LEU A O 1
ATOM 559 N N . ILE A 1 73 ? -1.471 -10.537 19.566 1.00 80.94 73 ILE A N 1
ATOM 560 C CA . ILE A 1 73 ? -0.251 -9.723 19.645 1.00 80.94 73 ILE A CA 1
ATOM 561 C C . ILE A 1 73 ? -0.269 -8.787 20.853 1.00 80.94 73 ILE A C 1
ATOM 563 O O . ILE A 1 73 ? 0.746 -8.642 21.530 1.00 80.94 73 ILE A O 1
ATOM 567 N N . THR A 1 74 ? -1.442 -8.246 21.177 1.00 82.69 74 THR A N 1
ATOM 568 C CA . THR A 1 74 ? -1.669 -7.355 22.320 1.00 82.69 74 THR A CA 1
ATOM 569 C C . THR A 1 74 ? -1.443 -8.045 23.661 1.00 82.69 74 THR A C 1
ATOM 571 O O . THR A 1 74 ? -1.041 -7.389 24.619 1.00 82.69 74 THR A O 1
ATOM 574 N N . LEU A 1 75 ? -1.642 -9.366 23.726 1.00 84.38 75 LEU A N 1
ATOM 575 C CA . LEU A 1 75 ? -1.406 -10.165 24.926 1.00 84.38 75 LEU A CA 1
ATOM 576 C C . LEU A 1 75 ? 0.038 -10.675 25.004 1.00 84.38 75 LEU A C 1
ATOM 578 O O . LEU A 1 75 ? 0.645 -10.638 26.070 1.00 84.38 75 LEU A O 1
ATOM 582 N N . GLN A 1 76 ? 0.597 -11.156 23.890 1.00 83.50 76 GLN A N 1
ATOM 583 C CA . GLN A 1 76 ? 1.943 -11.748 23.887 1.00 83.50 76 GLN A CA 1
ATOM 584 C C . GLN A 1 76 ? 3.062 -10.708 23.865 1.00 83.50 76 GLN A C 1
ATOM 586 O O . GLN A 1 76 ? 4.111 -10.922 24.468 1.00 83.50 76 GLN A O 1
ATOM 591 N N . TYR A 1 77 ? 2.846 -9.581 23.188 1.00 84.94 77 TYR A N 1
ATOM 592 C CA . TYR A 1 77 ? 3.837 -8.520 23.025 1.00 84.94 77 TYR A CA 1
ATOM 593 C C . TYR A 1 77 ? 3.224 -7.154 23.349 1.00 84.94 77 TYR A C 1
ATOM 595 O O . TYR A 1 77 ? 3.200 -6.269 22.491 1.00 84.94 77 TYR A O 1
ATOM 603 N N . PRO A 1 78 ? 2.773 -6.933 24.597 1.00 87.19 78 PRO A N 1
ATOM 604 C CA . PRO A 1 78 ? 1.991 -5.758 24.984 1.00 87.19 78 PRO A CA 1
ATOM 605 C C . PRO A 1 78 ? 2.728 -4.423 24.834 1.00 87.19 78 PRO A C 1
ATOM 607 O O . PRO A 1 78 ? 2.080 -3.387 24.900 1.00 87.19 78 PRO A O 1
ATOM 610 N N . LYS A 1 79 ? 4.056 -4.425 24.668 1.00 88.81 79 LYS A N 1
ATOM 611 C CA . LYS A 1 79 ? 4.886 -3.226 24.442 1.00 88.81 79 LYS A CA 1
ATOM 612 C C . LYS A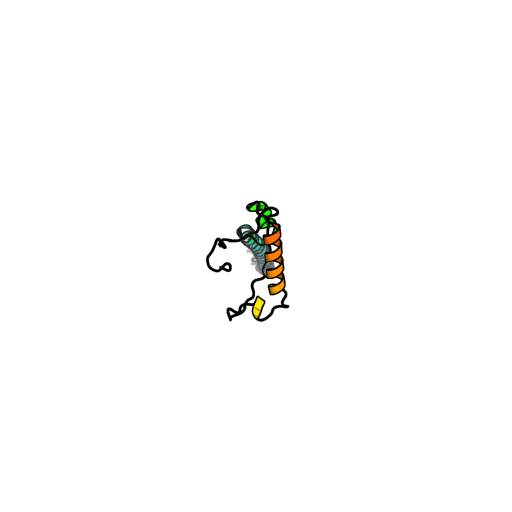 1 79 ? 5.354 -3.079 22.986 1.00 88.81 79 LYS A C 1
ATOM 614 O O . LYS A 1 79 ? 6.257 -2.300 22.705 1.00 88.81 79 LYS A O 1
ATOM 619 N N . SER A 1 80 ? 4.820 -3.887 22.070 1.00 89.25 80 SER A N 1
ATOM 620 C CA . SER A 1 80 ? 5.176 -3.807 20.650 1.00 89.25 80 SER A CA 1
ATOM 621 C C . SER A 1 80 ? 4.525 -2.591 19.976 1.00 89.25 80 SER A C 1
ATOM 623 O O . SER A 1 80 ? 3.419 -2.212 20.366 1.00 89.25 80 SER A O 1
ATOM 625 N N . PRO A 1 81 ? 5.131 -2.041 18.906 1.00 88.31 81 PRO A N 1
ATOM 626 C CA . PRO A 1 81 ? 4.525 -0.957 18.127 1.00 88.31 81 PRO A CA 1
ATOM 627 C C . PRO A 1 81 ? 3.124 -1.290 17.594 1.00 88.31 81 PRO A C 1
ATOM 629 O O . PRO A 1 81 ? 2.246 -0.438 17.578 1.00 88.31 81 PRO A O 1
ATOM 632 N N . ILE A 1 82 ? 2.881 -2.550 17.219 1.00 87.25 82 ILE A N 1
ATOM 633 C CA . ILE A 1 82 ? 1.563 -3.006 16.748 1.00 87.25 82 ILE A CA 1
ATOM 634 C C . ILE A 1 82 ? 0.531 -2.960 17.883 1.00 87.25 82 ILE A C 1
ATOM 636 O O . ILE A 1 82 ? -0.612 -2.578 17.661 1.00 87.25 82 ILE A O 1
ATOM 640 N N . SER A 1 83 ? 0.922 -3.316 19.110 1.00 89.44 83 SER A N 1
ATOM 641 C CA . SER A 1 83 ? 0.017 -3.222 20.265 1.00 89.44 83 SER A CA 1
ATOM 642 C C . SER A 1 83 ? -0.326 -1.776 20.609 1.00 89.44 83 SER A C 1
ATOM 644 O O . SER A 1 83 ? -1.466 -1.505 20.975 1.00 89.44 83 SER A O 1
ATOM 646 N N . GLU A 1 84 ? 0.622 -0.852 20.441 1.00 90.06 84 GLU A N 1
ATOM 647 C CA . GLU A 1 84 ? 0.340 0.582 20.546 1.00 90.06 84 GLU A CA 1
ATOM 648 C C . GLU A 1 84 ? -0.614 1.054 19.446 1.00 90.06 84 GLU A C 1
ATOM 650 O O . GLU A 1 84 ? -1.560 1.769 19.749 1.00 90.06 84 GLU A O 1
ATOM 655 N N . ALA A 1 85 ? -0.472 0.580 18.203 1.00 88.50 85 ALA A N 1
ATOM 656 C CA . ALA A 1 85 ? -1.416 0.910 17.129 1.00 88.50 85 ALA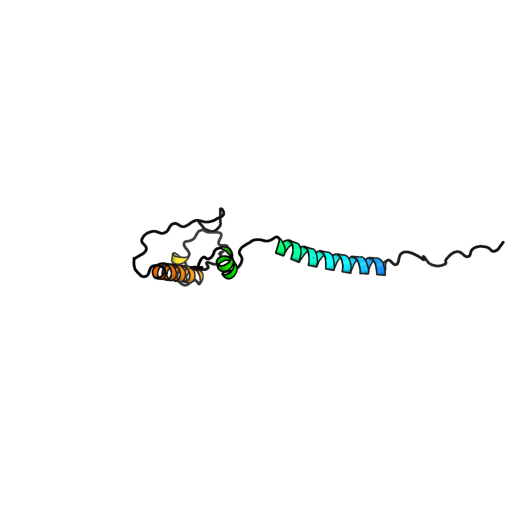 A CA 1
ATOM 657 C C . ALA A 1 85 ? -2.863 0.491 17.466 1.00 88.50 85 ALA A C 1
ATOM 659 O O . ALA A 1 85 ? -3.790 1.279 17.283 1.00 88.50 85 ALA A O 1
ATOM 660 N N . TYR A 1 86 ? -3.065 -0.701 18.044 1.00 90.38 86 TYR A N 1
ATOM 661 C CA . TYR A 1 86 ? -4.384 -1.127 18.536 1.00 90.38 86 TYR A CA 1
ATOM 662 C C . TYR A 1 86 ? -4.899 -0.265 19.702 1.00 90.38 86 TYR A C 1
ATOM 664 O O . TYR A 1 86 ? -6.102 -0.016 19.789 1.00 90.38 86 TYR A O 1
ATOM 672 N N . ARG A 1 87 ? -4.019 0.206 20.599 1.00 91.06 87 ARG A N 1
ATOM 673 C CA . ARG A 1 87 ? -4.406 1.134 21.678 1.00 91.06 87 ARG A CA 1
ATOM 674 C C . ARG A 1 87 ? -4.818 2.493 21.129 1.00 91.06 87 ARG A C 1
ATOM 676 O O . ARG A 1 87 ? -5.850 3.006 21.546 1.00 91.06 87 ARG A O 1
ATOM 683 N N . THR A 1 88 ? -4.063 3.042 20.182 1.00 91.44 88 THR A N 1
ATOM 684 C CA . THR A 1 88 ? -4.411 4.290 19.495 1.00 91.44 88 THR A CA 1
ATOM 685 C C . THR A 1 88 ? -5.758 4.157 18.790 1.00 91.44 88 THR A C 1
ATOM 687 O O . THR A 1 88 ? -6.616 5.011 18.978 1.00 91.44 88 THR A O 1
ATOM 690 N N . LEU A 1 89 ? -5.996 3.054 18.070 1.00 90.56 89 LEU A N 1
ATOM 691 C CA . LEU A 1 89 ? -7.279 2.793 17.413 1.00 90.56 89 LEU A CA 1
ATOM 692 C C . LEU A 1 89 ? -8.444 2.747 18.414 1.00 90.56 89 LEU A C 1
ATOM 694 O O . LEU A 1 89 ? -9.474 3.372 18.176 1.00 90.56 89 LEU A O 1
ATOM 698 N N . ARG A 1 90 ? -8.277 2.068 19.558 1.00 89.62 90 ARG A N 1
ATOM 699 C CA . ARG A 1 90 ? -9.285 2.055 20.634 1.00 89.62 90 ARG A CA 1
ATOM 700 C C . ARG A 1 90 ? -9.597 3.470 21.120 1.00 89.62 90 ARG A C 1
ATOM 702 O O . ARG A 1 90 ? -10.763 3.831 21.202 1.00 89.62 90 ARG A O 1
ATOM 709 N N . THR A 1 91 ? -8.567 4.261 21.402 1.00 89.31 91 THR A N 1
ATOM 710 C CA . THR A 1 91 ? -8.717 5.644 21.869 1.00 89.31 91 THR A CA 1
ATOM 711 C C . THR A 1 91 ? -9.413 6.522 20.825 1.00 89.31 91 THR A C 1
ATOM 713 O O . THR A 1 91 ? -10.325 7.268 21.163 1.00 89.31 91 THR A O 1
ATOM 716 N N . ASN A 1 92 ? -9.045 6.406 19.547 1.00 89.25 92 ASN A N 1
ATOM 717 C CA . ASN A 1 92 ? -9.672 7.166 18.463 1.00 89.25 92 ASN A CA 1
ATOM 718 C C . ASN A 1 92 ? -11.161 6.825 18.309 1.00 89.25 92 ASN A C 1
ATOM 720 O O . ASN A 1 92 ? -11.982 7.720 18.122 1.00 89.25 92 ASN A O 1
ATOM 724 N N . ILE A 1 93 ? -11.523 5.545 18.437 1.00 88.31 93 ILE A N 1
ATOM 725 C CA . ILE A 1 93 ? -12.920 5.101 18.439 1.00 88.31 93 ILE A CA 1
ATOM 726 C C . ILE A 1 93 ? -13.665 5.679 19.647 1.00 88.31 93 ILE A C 1
ATOM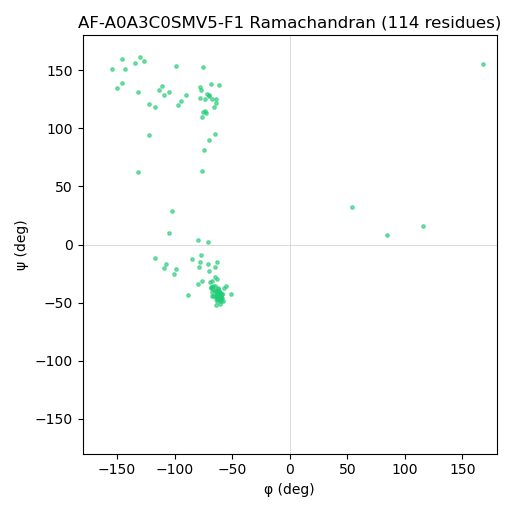 728 O O . ILE A 1 93 ? -14.740 6.241 19.465 1.00 88.31 93 ILE A O 1
ATOM 732 N N . GLU A 1 94 ? -13.093 5.607 20.852 1.00 85.00 94 GLU A N 1
ATOM 733 C CA . GLU A 1 94 ? -13.693 6.192 22.062 1.00 85.00 94 GLU A CA 1
ATOM 734 C C . GLU A 1 94 ? -13.954 7.701 21.907 1.00 85.00 94 GLU A C 1
ATOM 736 O O . GLU A 1 94 ? -14.994 8.190 22.342 1.00 85.00 94 GLU A O 1
ATOM 741 N N . PHE A 1 95 ? -13.064 8.434 21.229 1.00 83.44 95 PHE A N 1
ATOM 742 C CA . PHE A 1 95 ? -13.246 9.862 20.947 1.00 83.44 95 PHE A CA 1
ATOM 743 C C . PHE A 1 95 ? -14.193 10.171 19.783 1.00 83.44 95 PHE A C 1
ATOM 745 O O . PHE A 1 95 ? -14.703 11.290 19.708 1.00 83.44 95 PHE A O 1
ATOM 752 N N . SER A 1 96 ? -14.460 9.212 18.892 1.00 82.88 96 SER A N 1
ATOM 753 C CA . SER A 1 96 ? -15.349 9.425 17.740 1.00 82.88 96 SER A CA 1
ATOM 754 C C . SER A 1 96 ? -16.805 9.707 18.140 1.00 82.88 96 SER A C 1
ATOM 756 O O . SER A 1 96 ? -17.558 10.289 17.360 1.00 82.88 96 SER A O 1
ATOM 758 N N . SER A 1 97 ? -17.202 9.360 19.369 1.00 74.81 97 SER A N 1
ATOM 759 C CA . SER A 1 97 ? -18.532 9.615 19.923 1.00 74.81 97 SER A CA 1
ATOM 760 C C . SER A 1 97 ? -18.448 10.436 21.213 1.00 74.81 97 SER A C 1
ATOM 762 O O . SER A 1 97 ? -18.306 9.903 22.312 1.00 74.81 97 SER A O 1
ATOM 764 N N . SER A 1 98 ? -18.578 11.756 21.101 1.00 66.81 98 SER A N 1
ATOM 765 C CA . SER A 1 98 ? -18.441 12.661 22.253 1.00 66.81 98 SER A CA 1
ATOM 766 C C . SER A 1 98 ? -19.589 12.566 23.272 1.00 66.81 98 SER A C 1
ATOM 768 O O . SER A 1 98 ? -19.392 12.902 24.435 1.00 66.81 98 SER A O 1
ATOM 770 N N . ASP A 1 99 ? -20.765 12.081 22.854 1.00 73.69 99 ASP A N 1
ATOM 771 C CA . ASP A 1 99 ? -21.992 12.132 23.667 1.00 73.69 99 ASP A CA 1
ATOM 772 C C . ASP A 1 99 ? -22.445 10.778 24.238 1.00 73.69 99 ASP A C 1
ATOM 774 O O . ASP A 1 99 ? -23.290 10.735 25.136 1.00 73.69 99 ASP A O 1
ATOM 778 N N . LYS A 1 100 ? -21.949 9.654 23.706 1.00 76.19 100 LYS A N 1
ATOM 779 C CA . LYS A 1 100 ? -22.387 8.303 24.097 1.00 76.19 100 LYS A CA 1
ATOM 780 C C . LYS A 1 100 ? -21.229 7.324 24.045 1.00 76.19 100 LYS A C 1
ATOM 782 O O . LYS A 1 100 ? -20.463 7.336 23.095 1.00 76.19 100 LYS A O 1
ATOM 787 N N . GLU A 1 101 ? -21.153 6.438 25.028 1.00 78.62 101 GLU A N 1
ATOM 788 C CA . GLU A 1 101 ? -20.166 5.359 25.050 1.00 78.62 101 GLU A CA 1
ATOM 789 C C . GLU A 1 101 ? -20.492 4.313 23.966 1.00 78.62 101 GLU A C 1
ATOM 791 O O . GLU A 1 101 ? -21.623 3.821 23.881 1.00 78.62 101 GLU A O 1
ATOM 796 N N . ILE A 1 102 ? -19.518 3.977 23.113 1.00 80.19 102 ILE A N 1
ATOM 797 C CA . ILE A 1 102 ? -19.690 2.974 22.051 1.00 80.19 102 ILE A CA 1
ATOM 798 C C . ILE A 1 102 ? -19.670 1.578 22.671 1.00 80.19 102 ILE A C 1
ATOM 800 O O . ILE A 1 102 ? -18.643 1.119 23.163 1.00 80.19 102 ILE A O 1
ATOM 804 N N . GLN A 1 103 ? -20.801 0.875 22.603 1.00 83.00 103 GLN A N 1
ATOM 805 C CA . GLN A 1 103 ? -20.946 -0.471 23.174 1.00 83.00 103 GLN A CA 1
ATOM 806 C C . GLN A 1 103 ? -20.787 -1.598 22.149 1.00 83.00 103 GLN A C 1
ATOM 808 O O . GLN A 1 103 ? -20.558 -2.750 22.514 1.00 83.00 103 GLN A O 1
ATOM 813 N N . THR A 1 104 ? -20.961 -1.316 20.857 1.00 84.69 104 THR A N 1
ATOM 814 C CA . THR A 1 104 ? -20.935 -2.343 19.808 1.00 84.69 104 THR A CA 1
ATOM 815 C C . THR A 1 104 ? -20.434 -1.748 18.504 1.00 84.69 104 THR A C 1
ATOM 817 O O . THR A 1 104 ? -20.864 -0.669 18.105 1.00 84.69 104 THR A O 1
ATOM 820 N N . ILE A 1 105 ? -19.530 -2.472 17.843 1.00 85.94 105 ILE A N 1
ATOM 821 C CA . ILE A 1 105 ? -18.916 -2.085 16.572 1.00 85.94 105 ILE A CA 1
ATOM 822 C C . ILE A 1 105 ? -18.994 -3.288 15.640 1.00 85.94 105 ILE A C 1
ATOM 824 O O . ILE A 1 105 ? -18.633 -4.399 16.028 1.00 85.94 105 ILE A O 1
ATOM 828 N N . ALA A 1 106 ? -19.467 -3.068 14.417 1.00 88.69 106 ALA A N 1
ATOM 829 C CA . ALA A 1 106 ? -19.380 -4.056 13.352 1.00 88.69 106 ALA A CA 1
ATOM 830 C C . ALA A 1 106 ? -18.070 -3.847 12.585 1.00 88.69 106 ALA A C 1
ATOM 832 O O . ALA A 1 106 ? -17.783 -2.731 12.157 1.00 88.69 106 ALA A O 1
ATOM 833 N N . VAL A 1 107 ? -17.290 -4.914 12.405 1.00 86.88 107 VAL A N 1
ATOM 834 C CA . VAL A 1 107 ? -16.052 -4.893 11.613 1.00 86.88 107 VAL A CA 1
ATOM 835 C C . VAL A 1 107 ? -16.293 -5.680 10.328 1.00 86.88 107 VAL A C 1
ATOM 837 O O . VAL A 1 107 ? -16.830 -6.787 10.361 1.00 86.88 107 VAL A O 1
ATOM 840 N N . THR A 1 108 ? -15.966 -5.079 9.186 1.00 87.56 108 THR A N 1
ATOM 841 C CA . THR A 1 108 ? -16.162 -5.675 7.861 1.00 87.56 108 THR A CA 1
ATOM 842 C C . THR A 1 108 ? -15.036 -5.254 6.922 1.00 87.56 108 THR A C 1
ATOM 844 O O . THR A 1 108 ? -14.320 -4.293 7.200 1.00 87.56 108 THR A O 1
ATOM 847 N N . SER A 1 109 ? -14.835 -6.006 5.843 1.00 85.56 109 SER A N 1
ATOM 848 C CA . SER A 1 109 ? -13.825 -5.735 4.821 1.00 85.56 109 SER A CA 1
ATOM 849 C C . SER A 1 109 ? -14.424 -5.894 3.434 1.00 85.56 109 SER A C 1
ATOM 851 O O . SER A 1 109 ? -15.407 -6.613 3.245 1.00 85.56 109 SER A O 1
ATOM 853 N N . SER A 1 110 ? -13.811 -5.228 2.460 1.00 82.94 110 SER A N 1
ATOM 854 C CA . SER A 1 110 ? -14.260 -5.255 1.069 1.00 82.94 110 SER A CA 1
ATOM 855 C C . SER A 1 110 ? -13.879 -6.566 0.386 1.00 82.94 110 SER A C 1
ATOM 857 O O . SER A 1 110 ? -14.623 -7.043 -0.468 1.00 82.94 110 SER A O 1
ATOM 859 N N . ASN A 1 111 ? -12.757 -7.177 0.790 1.00 79.56 111 ASN A N 1
ATOM 860 C CA . ASN A 1 111 ? -12.318 -8.474 0.282 1.00 79.56 111 ASN A CA 1
ATOM 861 C C . ASN A 1 111 ? -12.044 -9.503 1.397 1.00 79.56 111 ASN A C 1
ATOM 863 O O . ASN A 1 111 ? -11.748 -9.142 2.545 1.00 79.56 111 ASN A O 1
ATOM 867 N N . PRO A 1 112 ? -12.085 -10.810 1.066 1.00 76.44 112 PRO A N 1
ATOM 868 C CA . PRO A 1 112 ? -11.607 -11.865 1.955 1.00 76.44 112 PRO A CA 1
ATOM 869 C C . PRO A 1 112 ? -10.107 -11.722 2.265 1.00 76.44 112 PRO A C 1
ATOM 871 O O . PRO A 1 112 ? -9.299 -11.502 1.365 1.00 76.44 112 PRO A O 1
ATOM 874 N N . GLY A 1 113 ? -9.716 -11.913 3.529 1.00 72.44 113 GLY A N 1
ATOM 875 C CA . GLY A 1 113 ? -8.304 -11.926 3.944 1.00 72.44 113 GLY A CA 1
ATOM 876 C C . GLY A 1 113 ? -7.675 -10.555 4.232 1.00 72.44 113 GLY A C 1
ATOM 877 O O . GLY A 1 113 ? -6.469 -10.486 4.473 1.00 72.44 113 GLY A O 1
ATOM 878 N N . GLU A 1 114 ? -8.470 -9.480 4.256 1.00 73.31 114 GLU A N 1
ATOM 879 C CA . GLU A 1 114 ? -8.040 -8.116 4.621 1.00 73.31 114 GLU A CA 1
ATOM 880 C C . GLU A 1 114 ? -7.937 -7.876 6.141 1.00 73.31 114 GLU A C 1
ATOM 882 O O . GLU A 1 114 ? -7.589 -6.778 6.563 1.00 73.31 114 GLU A O 1
ATOM 887 N N . GLY A 1 115 ? -8.158 -8.905 6.969 1.00 62.94 115 GLY A N 1
ATOM 888 C CA . GLY A 1 115 ? -7.898 -8.840 8.415 1.00 62.94 115 GLY A CA 1
ATOM 889 C C . GLY A 1 115 ? -9.115 -8.968 9.334 1.00 62.94 115 GLY A C 1
ATOM 890 O O . GLY A 1 115 ? -8.975 -8.653 10.514 1.00 62.94 115 GLY A O 1
ATOM 891 N N . ASN A 1 116 ? -10.255 -9.451 8.825 1.00 57.25 116 ASN A N 1
ATOM 892 C CA . ASN A 1 116 ? -11.363 -9.983 9.636 1.00 57.25 116 ASN A CA 1
ATOM 893 C C . ASN A 1 116 ? -11.274 -11.503 9.786 1.00 57.25 116 ASN A C 1
ATOM 895 O O . ASN A 1 116 ? -10.814 -12.154 8.817 1.00 57.25 116 ASN A O 1
#

pLDDT: mean 81.43, std 10.91, range [52.5, 98.25]

Solvent-accessible surface area (backbone atoms only — not comparable to full-atom values): 7778 Å² total; per-residue (Å²): 135,86,78,85,80,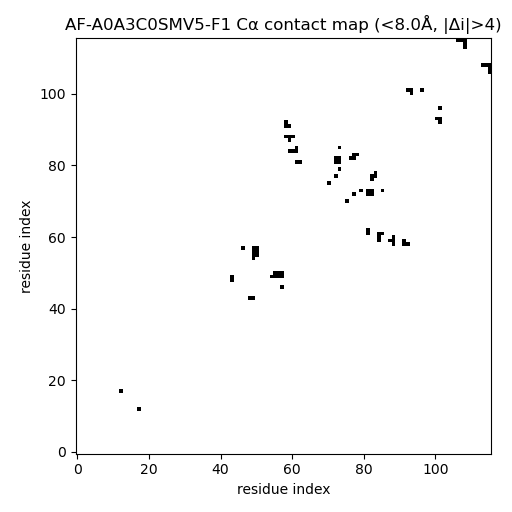78,77,93,62,82,94,67,78,63,60,71,58,54,50,51,51,50,51,54,53,51,52,53,50,50,55,52,48,55,53,49,53,55,70,69,55,85,71,79,85,48,73,68,48,42,36,74,74,65,76,45,85,84,61,66,76,78,84,87,73,97,60,99,59,100,61,66,50,58,75,78,40,60,87,37,74,67,29,49,36,55,50,50,30,52,51,41,55,60,60,73,38,88,89,53,85,86,87,79,82,90,85,85,70,96,54,92,83,79,77,123

Nearest PDB structures (foldseek):
  7mpu-assembly1_A-2  TM=2.230E-01  e=2.527E+00  Brucella melitensis

Foldseek 3Di:
DDDDDDDPDDPDDPPVVVVVVVVVVVVVVVVVVVVVVVVVDPDDDDQVSCCVPPVDHDLFDADDDPDPDPDPCCVPPVPDP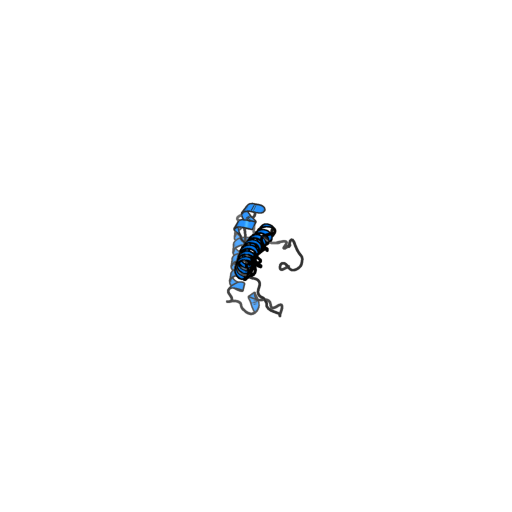NVVRVVSSVVSVCVVDPDDGDDDDDDDDPDPPPPD

Mean predicted aligned error: 12.39 Å